Protein AF-A0A6D2JUE0-F1 (afdb_monomer_lite)

Radius of gyration: 44.59 Å; chains: 1; bounding box: 59×32×141 Å

Sequence (135 aa):
MDTETFDQESEGICTSIPKYGNGVEPGNEAGYIVGMTSCYPEKPVKVSYGETLTLEFNFSNAVGHTGVMGLFHFFVTQQLPQPEISLPALFQAQAKSVSFLTFLAVMVVVSVVVLTAAVVYRRQNREDGYQSLSG

InterPro domains:
  IPR011692 Stress up-regulated Nod 19 [PF07712] (5-78)
  IPR011692 Stress up-regulated Nod 19 [PTHR33390] (3-79)

Organism: NCBI:txid1685480

Foldseek 3Di:
DDDDDPPPPDPAQWDKAFDAADDVDVLRRHLAGSDIDDIDGPDDDDDDVPGDDDDDDDDDPVGDYPDHDDDDDDDDDDDDPDPPPPVVVVVVVPPPPPDPVVVVVVVVVVVVVVVVVVVVVVVVVVVVPDDDDDD

Structure (mmCIF, N/CA/C/O backbone):
data_AF-A0A6D2JUE0-F1
#
_entry.id   AF-A0A6D2JUE0-F1
#
loop_
_atom_site.group_PDB
_atom_site.id
_atom_site.type_symbol
_atom_site.label_atom_id
_atom_site.label_alt_id
_atom_site.label_comp_id
_atom_site.label_asym_id
_atom_site.label_entity_id
_atom_site.label_seq_id
_atom_site.pdbx_PDB_ins_code
_atom_site.Cartn_x
_atom_site.Cartn_y
_atom_site.Cartn_z
_atom_site.occupancy
_atom_site.B_iso_or_equiv
_atom_site.auth_seq_id
_atom_site.auth_comp_id
_atom_site.auth_asym_id
_atom_site.auth_atom_id
_atom_site.pdbx_PDB_model_num
ATOM 1 N N . MET A 1 1 ? 12.407 17.953 -17.083 1.00 40.31 1 MET A N 1
ATOM 2 C CA . MET A 1 1 ? 11.148 18.627 -16.703 1.00 40.31 1 MET A CA 1
ATOM 3 C C . MET A 1 1 ? 10.157 18.064 -17.684 1.00 40.31 1 MET A C 1
ATOM 5 O O . MET A 1 1 ? 9.986 18.624 -18.755 1.00 40.31 1 MET A O 1
ATOM 9 N N . ASP A 1 2 ? 9.679 16.860 -17.382 1.00 39.62 2 ASP A N 1
ATOM 10 C CA . ASP A 1 2 ? 9.121 15.968 -18.393 1.00 39.62 2 ASP A CA 1
ATOM 11 C C . ASP A 1 2 ? 7.699 15.666 -17.939 1.00 39.62 2 ASP A C 1
ATOM 13 O O . ASP A 1 2 ? 7.444 14.854 -17.050 1.00 39.62 2 ASP A O 1
ATOM 17 N N . THR A 1 3 ? 6.795 16.491 -18.450 1.00 46.25 3 THR A N 1
ATOM 18 C CA . THR A 1 3 ? 5.356 16.376 -18.278 1.00 46.25 3 THR A CA 1
ATOM 19 C C . THR A 1 3 ? 4.890 15.345 -19.296 1.00 46.25 3 THR A C 1
ATOM 21 O O . THR A 1 3 ? 4.814 15.663 -20.480 1.00 46.25 3 THR A O 1
ATOM 24 N N . GLU A 1 4 ? 4.601 14.120 -18.865 1.00 42.94 4 GLU A N 1
ATOM 25 C CA . GLU A 1 4 ? 3.906 13.148 -19.709 1.00 42.94 4 GLU A CA 1
ATOM 26 C C . GLU A 1 4 ? 2.536 12.845 -19.106 1.00 42.94 4 GLU A C 1
ATOM 28 O O . GLU A 1 4 ? 2.381 12.520 -17.929 1.00 42.94 4 GLU A O 1
ATOM 33 N N . THR A 1 5 ? 1.533 13.103 -19.935 1.00 33.91 5 THR A N 1
ATOM 34 C CA . THR A 1 5 ? 0.102 13.047 -19.675 1.00 33.91 5 THR A CA 1
ATOM 35 C C . THR A 1 5 ? -0.288 11.679 -19.119 1.00 33.91 5 THR A C 1
ATOM 37 O O . THR A 1 5 ? -0.104 10.667 -19.790 1.00 33.91 5 THR A O 1
ATOM 40 N N . PHE A 1 6 ? -0.844 11.650 -17.904 1.00 43.56 6 PHE A N 1
ATOM 41 C CA . PHE A 1 6 ? -1.514 10.464 -17.377 1.00 43.56 6 PHE A CA 1
ATOM 42 C C . PHE A 1 6 ? -2.779 10.239 -18.193 1.00 43.56 6 PHE A C 1
ATOM 44 O O . PHE A 1 6 ? -3.762 10.963 -18.033 1.00 43.56 6 PHE A O 1
ATOM 51 N N . ASP A 1 7 ? -2.727 9.255 -19.081 1.00 41.00 7 ASP A N 1
ATOM 52 C CA . ASP A 1 7 ? -3.927 8.682 -19.665 1.00 41.00 7 ASP A CA 1
ATOM 53 C C . ASP A 1 7 ? -4.785 8.152 -18.505 1.00 41.00 7 ASP A C 1
ATOM 55 O O . ASP A 1 7 ? -4.335 7.339 -17.691 1.00 41.00 7 ASP A O 1
ATOM 59 N N . GLN A 1 8 ? -5.983 8.710 -18.346 1.00 46.06 8 GLN A N 1
ATOM 60 C CA . GLN A 1 8 ? -6.937 8.355 -17.294 1.00 46.06 8 GLN A CA 1
ATOM 61 C C . GLN A 1 8 ? -7.623 7.022 -17.626 1.00 46.06 8 GLN A C 1
ATOM 63 O O . GLN A 1 8 ? -8.842 6.958 -17.727 1.00 46.06 8 GLN A O 1
ATOM 68 N N . GLU A 1 9 ? -6.861 5.941 -17.782 1.00 46.88 9 GLU A N 1
ATOM 69 C CA . GLU A 1 9 ? -7.418 4.606 -18.023 1.00 46.88 9 GLU A CA 1
ATOM 70 C C . GLU A 1 9 ? -6.969 3.609 -16.951 1.00 46.88 9 GLU A C 1
ATOM 72 O O . GLU A 1 9 ? -6.237 2.653 -17.179 1.00 46.88 9 GLU A O 1
ATOM 77 N N . SER A 1 10 ? -7.406 3.871 -15.723 1.00 48.56 10 SER A N 1
ATOM 78 C CA . SER A 1 10 ? -7.959 2.859 -14.815 1.00 48.56 10 SER A CA 1
ATOM 79 C C . SER A 1 10 ? -8.380 3.560 -13.528 1.00 48.56 10 SER A C 1
ATOM 81 O O . SER A 1 10 ? -7.585 4.214 -12.855 1.00 48.56 10 SER A O 1
ATOM 83 N N . GLU A 1 11 ? -9.653 3.436 -13.170 1.00 67.00 11 GLU A N 1
ATOM 84 C CA . GLU A 1 11 ? -10.187 3.844 -11.868 1.00 67.00 11 GLU A CA 1
ATOM 85 C C . GLU A 1 11 ? -9.719 2.831 -10.801 1.00 67.00 11 GLU A C 1
ATOM 87 O O . GLU A 1 11 ? -10.495 2.087 -10.210 1.00 67.00 11 GLU A O 1
ATOM 92 N N . GLY A 1 12 ? -8.400 2.706 -10.642 1.00 73.75 12 GLY A N 1
ATOM 93 C CA . GLY A 1 12 ? -7.769 1.882 -9.625 1.00 73.75 12 GLY A CA 1
ATOM 94 C C . GLY A 1 12 ? -7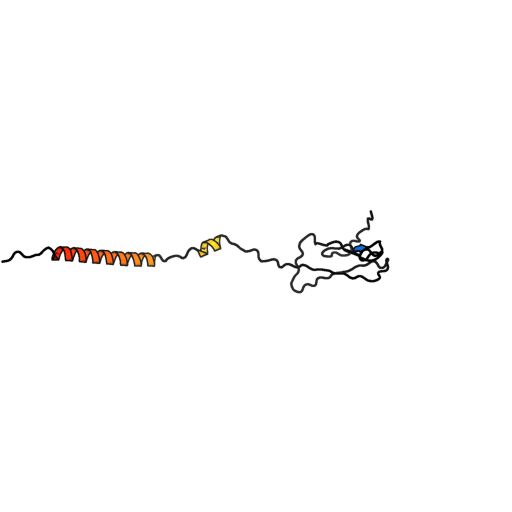.779 2.575 -8.264 1.00 73.75 12 GLY A C 1
ATOM 95 O O . GLY A 1 12 ? -7.976 3.782 -8.146 1.00 73.75 12 GLY A O 1
ATOM 96 N N . ILE A 1 13 ? -7.515 1.805 -7.208 1.00 84.69 13 ILE A N 1
ATOM 97 C CA . ILE A 1 13 ? -7.422 2.315 -5.831 1.00 84.69 13 ILE A CA 1
ATOM 98 C C . ILE A 1 13 ? -6.355 3.420 -5.705 1.00 84.69 13 ILE A C 1
ATOM 100 O O . ILE A 1 13 ? -6.550 4.393 -4.974 1.00 84.69 13 ILE A O 1
ATOM 104 N N . CYS A 1 14 ? -5.222 3.254 -6.388 1.00 83.50 14 CYS A N 1
ATOM 105 C CA . CYS A 1 14 ? -4.186 4.266 -6.559 1.00 83.50 14 CYS A CA 1
ATOM 106 C C . CYS A 1 14 ? -3.223 3.828 -7.692 1.00 83.50 14 CYS A C 1
ATOM 108 O O . CYS A 1 14 ? -3.135 2.633 -7.985 1.00 83.50 14 CYS A O 1
ATOM 110 N N . THR A 1 15 ? -2.456 4.765 -8.271 1.00 84.38 15 THR A N 1
ATOM 111 C CA . THR A 1 15 ? -1.430 4.482 -9.302 1.00 84.38 15 THR A CA 1
ATOM 112 C C . THR A 1 15 ? -0.017 4.852 -8.834 1.00 84.38 15 THR A C 1
ATOM 114 O O . THR A 1 15 ? 0.192 5.906 -8.231 1.00 84.38 15 THR A O 1
ATOM 117 N N . SER A 1 16 ? 0.967 3.993 -9.123 1.00 80.94 16 SER A N 1
ATOM 118 C CA . SER A 1 16 ? 2.397 4.251 -8.880 1.00 80.94 16 SER A CA 1
ATOM 119 C C . SER A 1 16 ? 3.144 4.491 -10.192 1.00 80.94 16 SER A C 1
ATOM 121 O O . SER A 1 16 ? 2.756 3.978 -11.239 1.00 80.94 16 SER A O 1
ATOM 123 N N . ILE A 1 17 ? 4.217 5.279 -10.135 1.00 82.31 17 ILE A N 1
ATOM 124 C CA . ILE A 1 17 ? 5.000 5.697 -11.302 1.00 82.31 17 ILE A CA 1
ATOM 125 C C . ILE A 1 17 ? 6.382 5.045 -11.218 1.00 82.31 17 ILE A C 1
ATOM 127 O O . ILE A 1 17 ? 7.052 5.205 -10.190 1.00 82.31 17 ILE A O 1
ATOM 131 N N . PRO A 1 18 ? 6.842 4.323 -12.254 1.00 80.44 18 PRO A N 1
ATOM 132 C CA . PRO A 1 18 ? 8.181 3.751 -12.260 1.00 80.44 18 PRO A CA 1
ATOM 133 C C . PRO A 1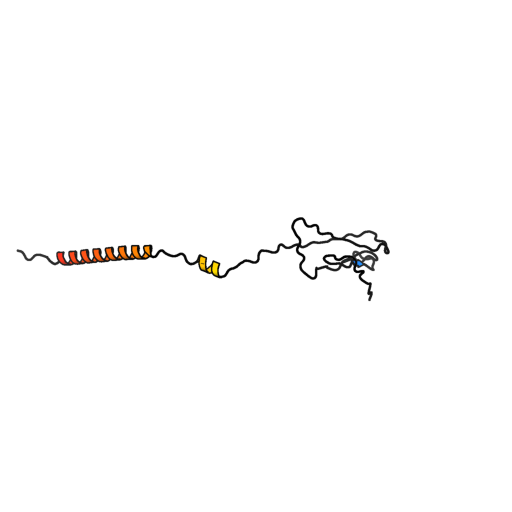 18 ? 9.252 4.836 -12.422 1.00 80.44 18 PRO A C 1
ATOM 135 O O . PRO A 1 18 ? 9.072 5.824 -13.133 1.00 80.44 18 PRO A O 1
ATOM 138 N N . LYS A 1 19 ? 10.406 4.620 -11.791 1.00 83.19 19 LYS A N 1
ATOM 139 C CA . LYS A 1 19 ? 11.627 5.400 -11.986 1.00 83.19 19 LYS A CA 1
ATOM 140 C C . LYS A 1 19 ? 12.635 4.551 -12.749 1.00 83.19 19 LYS A C 1
ATOM 142 O O . LYS A 1 19 ? 12.988 3.464 -12.292 1.00 83.19 19 LYS A O 1
ATOM 147 N N . TYR A 1 20 ? 13.126 5.075 -13.867 1.00 82.19 20 TYR A N 1
ATOM 148 C CA . TYR A 1 20 ? 14.138 4.409 -14.682 1.00 82.19 20 TYR A CA 1
ATOM 149 C C . TYR A 1 20 ? 15.551 4.862 -14.318 1.00 82.19 20 TYR A C 1
ATOM 151 O O . TYR A 1 20 ? 15.774 6.029 -13.982 1.00 82.19 20 TYR A O 1
ATOM 159 N N . GLY A 1 21 ? 16.494 3.925 -14.381 1.00 84.81 21 GLY A N 1
ATOM 160 C CA . GLY A 1 21 ? 17.915 4.211 -14.259 1.00 84.81 21 GLY A CA 1
ATOM 161 C C . GLY A 1 21 ? 18.466 4.879 -15.516 1.00 84.81 21 GLY A C 1
ATOM 162 O O . GLY A 1 21 ? 17.875 4.811 -16.599 1.00 84.81 21 GLY A O 1
ATOM 163 N N . ASN A 1 22 ? 19.610 5.543 -15.371 1.00 90.25 22 ASN A N 1
ATOM 164 C CA . ASN A 1 22 ? 20.285 6.266 -16.456 1.00 90.25 22 ASN A CA 1
ATOM 165 C C . ASN A 1 22 ? 21.808 6.050 -16.503 1.00 90.25 22 ASN A C 1
ATOM 167 O O . ASN A 1 22 ? 22.501 6.717 -17.270 1.00 90.25 22 ASN A O 1
ATOM 171 N N . GLY A 1 23 ? 22.331 5.149 -15.678 1.00 90.56 23 GLY A N 1
ATOM 172 C CA . GLY A 1 23 ? 23.750 4.864 -15.515 1.00 90.56 23 GLY A CA 1
ATOM 173 C C . GLY A 1 23 ? 24.103 3.407 -15.807 1.00 90.56 23 GLY A C 1
ATOM 174 O O . GLY A 1 23 ? 23.400 2.690 -16.515 1.00 90.56 23 GLY A O 1
ATOM 175 N N . VAL A 1 24 ? 25.245 2.979 -15.275 1.00 92.81 24 VAL A N 1
ATOM 176 C CA . VAL A 1 24 ? 25.790 1.619 -15.448 1.00 92.81 24 VAL A CA 1
ATOM 177 C C . VAL A 1 24 ? 26.073 0.928 -14.112 1.00 92.81 24 VAL A C 1
ATOM 179 O O . VAL A 1 24 ? 26.607 -0.176 -14.081 1.00 92.81 24 VAL A O 1
ATOM 182 N N . GLU A 1 25 ? 25.764 1.602 -13.005 1.00 92.94 25 GLU A N 1
ATOM 183 C CA . GLU A 1 25 ? 25.995 1.101 -11.654 1.00 92.94 25 GLU A CA 1
ATOM 184 C C . GLU A 1 25 ? 24.839 0.199 -11.200 1.00 92.94 25 GLU A C 1
ATOM 186 O O . GLU A 1 25 ? 23.698 0.446 -11.604 1.00 92.94 25 GLU A O 1
ATOM 191 N N . PRO A 1 26 ? 25.107 -0.790 -10.325 1.00 88.56 26 PRO A N 1
ATOM 192 C CA . PRO A 1 26 ? 24.068 -1.613 -9.720 1.00 88.56 26 PRO A CA 1
ATOM 193 C C . PRO A 1 26 ? 22.959 -0.773 -9.073 1.00 88.56 26 PRO A C 1
ATOM 195 O O . PRO A 1 26 ? 23.221 -0.016 -8.137 1.00 88.56 26 PRO A O 1
ATOM 198 N N . GLY A 1 27 ? 21.722 -0.914 -9.551 1.00 84.00 27 GLY A N 1
ATOM 199 C CA . GLY A 1 27 ? 20.565 -0.151 -9.070 1.00 84.00 27 GLY A CA 1
ATOM 200 C C . GLY A 1 27 ? 20.379 1.232 -9.711 1.00 84.00 27 GLY A C 1
ATOM 201 O O . GLY A 1 27 ? 19.549 2.011 -9.243 1.00 84.00 27 GLY A O 1
ATOM 202 N N . ASN A 1 28 ? 21.130 1.559 -10.765 1.00 87.50 28 ASN A N 1
ATOM 203 C CA . ASN A 1 28 ? 20.905 2.729 -11.617 1.00 87.50 28 ASN A CA 1
ATOM 204 C C . ASN A 1 28 ? 21.130 2.402 -13.106 1.00 87.50 28 ASN A C 1
ATOM 206 O O . ASN A 1 28 ? 21.627 3.232 -13.861 1.00 87.50 28 ASN A O 1
ATOM 210 N N . GLU A 1 29 ? 20.820 1.193 -13.554 1.00 87.44 29 GLU A N 1
ATOM 211 C CA . GLU A 1 29 ? 21.086 0.747 -14.919 1.00 87.44 29 GLU A CA 1
ATOM 212 C C . GLU A 1 29 ? 20.160 1.434 -15.935 1.00 87.44 29 GLU A C 1
ATOM 214 O O . GLU A 1 29 ? 18.937 1.474 -15.778 1.00 87.44 29 GLU A O 1
ATOM 219 N N . ALA A 1 30 ? 20.743 1.970 -17.009 1.00 85.44 30 ALA A N 1
ATOM 220 C CA . ALA A 1 30 ? 20.017 2.656 -18.068 1.00 85.44 30 ALA A CA 1
ATOM 221 C C . ALA A 1 30 ? 18.945 1.752 -18.697 1.00 85.44 30 ALA A C 1
ATOM 223 O O . ALA A 1 30 ? 19.245 0.663 -19.186 1.00 85.44 30 ALA A O 1
ATOM 224 N N . GLY A 1 31 ? 17.695 2.220 -18.692 1.00 77.06 31 GLY A N 1
ATOM 225 C CA . GLY A 1 31 ? 16.553 1.493 -19.260 1.00 77.06 31 GLY A CA 1
ATOM 226 C C . GLY A 1 31 ? 15.899 0.468 -18.326 1.00 77.06 31 GLY A C 1
ATOM 227 O O . GLY A 1 31 ? 14.871 -0.092 -18.692 1.00 77.06 31 GLY A O 1
ATOM 228 N N . TYR A 1 32 ? 16.423 0.258 -17.114 1.00 76.88 32 TYR A N 1
ATOM 229 C CA . TYR A 1 32 ? 15.791 -0.594 -16.102 1.00 76.88 32 TYR A CA 1
ATOM 230 C C . TYR A 1 32 ? 14.948 0.226 -15.129 1.00 76.88 32 TYR A C 1
ATOM 232 O O . TYR A 1 32 ? 15.272 1.374 -14.825 1.00 76.88 32 TYR A O 1
ATOM 240 N N . ILE A 1 33 ? 13.883 -0.377 -14.597 1.00 79.06 33 ILE A N 1
ATOM 241 C CA . ILE A 1 33 ? 13.138 0.189 -13.468 1.00 79.06 33 ILE A CA 1
ATOM 242 C C . ILE A 1 33 ? 13.965 -0.025 -12.203 1.00 79.06 33 ILE A C 1
ATOM 244 O O . ILE A 1 33 ? 14.200 -1.157 -11.790 1.00 79.06 33 ILE A O 1
ATOM 248 N N . VAL A 1 34 ? 14.373 1.074 -11.575 1.00 82.25 34 VAL A N 1
ATOM 249 C CA . VAL A 1 34 ? 15.217 1.084 -10.367 1.00 82.25 34 VAL A CA 1
ATOM 250 C C . VAL A 1 34 ? 14.444 1.501 -9.115 1.00 82.25 34 VAL A C 1
ATOM 252 O O . VAL A 1 34 ? 14.987 1.562 -8.015 1.00 82.25 34 VAL A O 1
ATOM 255 N N . GLY A 1 35 ? 13.155 1.802 -9.271 1.00 82.12 35 GLY A N 1
ATOM 256 C CA . GLY A 1 35 ? 12.240 2.099 -8.177 1.00 82.12 35 GLY A CA 1
ATOM 257 C C . GLY A 1 35 ? 10.852 2.482 -8.677 1.00 82.12 35 GLY A C 1
ATOM 258 O O . GLY A 1 35 ? 10.622 2.603 -9.879 1.00 82.12 35 GLY A O 1
ATOM 259 N N . MET A 1 36 ? 9.925 2.695 -7.748 1.00 81.75 36 MET A N 1
ATOM 260 C CA . MET A 1 36 ? 8.572 3.183 -8.027 1.00 81.75 36 MET A CA 1
ATOM 261 C C . MET A 1 36 ? 8.160 4.193 -6.956 1.00 81.75 36 MET A C 1
ATOM 263 O O . MET A 1 36 ? 8.662 4.148 -5.830 1.00 81.75 36 MET A O 1
ATOM 267 N N . THR A 1 37 ? 7.258 5.114 -7.290 1.00 83.38 37 THR A N 1
ATOM 268 C CA . THR A 1 37 ? 6.666 6.005 -6.287 1.00 83.38 37 THR A CA 1
ATOM 269 C C . THR A 1 37 ? 5.753 5.230 -5.341 1.00 83.38 37 THR A C 1
ATOM 271 O O . THR A 1 37 ? 5.055 4.298 -5.742 1.00 83.38 37 THR A O 1
ATOM 274 N N . SER A 1 38 ? 5.722 5.640 -4.072 1.00 83.00 38 SER A N 1
ATOM 275 C CA . SER A 1 38 ? 4.709 5.147 -3.140 1.00 83.00 38 SER A CA 1
ATOM 276 C C . SER A 1 38 ? 3.321 5.617 -3.569 1.00 83.00 38 SER A C 1
ATOM 278 O O . SER A 1 38 ? 3.148 6.739 -4.046 1.00 83.00 38 SER A O 1
ATOM 280 N N . CYS A 1 39 ? 2.337 4.753 -3.356 1.00 80.81 39 CYS A N 1
ATOM 281 C CA . CYS A 1 39 ? 0.969 4.923 -3.805 1.00 80.81 39 CYS A CA 1
ATOM 282 C C . CYS A 1 39 ? 0.043 4.683 -2.622 1.00 80.81 39 CYS A C 1
ATOM 284 O O . CYS A 1 39 ? -0.026 3.569 -2.102 1.00 80.81 39 CYS A O 1
ATOM 286 N N . TYR A 1 40 ? -0.627 5.739 -2.172 1.00 82.88 40 TYR A N 1
ATOM 287 C CA . TYR A 1 40 ? -1.626 5.654 -1.117 1.00 82.88 40 TYR A CA 1
ATOM 288 C C . TYR A 1 40 ? -2.959 6.160 -1.658 1.00 82.88 40 TYR A C 1
ATOM 290 O O . TYR A 1 40 ? -2.974 7.184 -2.346 1.00 82.88 40 TYR A O 1
ATOM 298 N N . PRO A 1 41 ? -4.073 5.480 -1.355 1.00 83.75 41 PRO A N 1
ATOM 299 C CA . PRO A 1 41 ? -5.391 5.969 -1.731 1.00 83.75 41 PRO A CA 1
ATOM 300 C C . PRO A 1 41 ? -5.673 7.296 -1.020 1.00 83.75 41 PRO A C 1
ATOM 302 O O . PRO A 1 41 ? -5.337 7.451 0.155 1.00 83.75 41 PRO A O 1
ATOM 305 N N . GLU A 1 42 ? -6.344 8.232 -1.691 1.00 83.31 42 GLU A N 1
ATOM 306 C CA . GLU A 1 42 ? -6.716 9.521 -1.084 1.00 83.31 42 GLU A CA 1
ATOM 307 C C . GLU A 1 42 ? -7.662 9.343 0.117 1.00 83.31 42 GLU A C 1
ATOM 309 O O . GLU A 1 42 ? -7.631 10.108 1.082 1.00 83.31 42 GLU A O 1
ATOM 314 N N . LYS A 1 43 ? -8.493 8.296 0.083 1.00 83.50 43 LYS A N 1
ATOM 315 C CA . LYS A 1 43 ? -9.406 7.921 1.166 1.00 83.50 43 LYS A CA 1
ATOM 316 C C . LYS A 1 43 ? -9.203 6.455 1.542 1.00 83.50 43 LYS A C 1
ATOM 318 O O . LYS A 1 43 ? -8.973 5.645 0.648 1.00 83.50 43 LYS A O 1
ATOM 323 N N . PRO A 1 44 ? -9.342 6.084 2.830 1.00 82.94 44 PRO A N 1
ATOM 324 C CA . PRO A 1 44 ? -9.224 4.693 3.251 1.00 82.94 44 PRO A CA 1
ATOM 325 C C . PRO A 1 44 ? -10.163 3.786 2.455 1.00 82.94 44 PRO A C 1
ATOM 327 O O . PRO A 1 44 ? -11.374 4.017 2.417 1.00 82.94 44 PRO A O 1
ATOM 330 N N . VAL A 1 45 ? -9.604 2.742 1.849 1.00 86.56 45 VAL A N 1
ATOM 331 C CA . VAL A 1 45 ? -10.374 1.736 1.117 1.00 86.56 45 VAL A CA 1
ATOM 332 C C . VAL A 1 45 ? -10.754 0.616 2.074 1.00 86.56 45 VAL A C 1
ATOM 334 O O . VAL A 1 45 ? -9.905 0.062 2.772 1.00 86.56 45 VAL A O 1
ATOM 337 N N . LYS A 1 46 ? -12.049 0.299 2.129 1.00 87.88 46 LYS A N 1
ATOM 338 C CA . LYS A 1 46 ? -12.554 -0.853 2.876 1.00 87.88 46 LYS A CA 1
ATOM 339 C C . LYS A 1 46 ? -12.515 -2.065 1.962 1.00 87.88 46 LYS A C 1
ATOM 341 O O . LYS A 1 46 ? -13.094 -2.016 0.886 1.00 87.88 46 LYS A O 1
ATOM 346 N N . VAL A 1 47 ? -11.869 -3.127 2.424 1.00 85.94 47 VAL A N 1
ATOM 347 C CA . VAL A 1 47 ? -11.781 -4.403 1.712 1.00 85.94 47 VAL A CA 1
ATOM 348 C C . VAL A 1 47 ? -12.556 -5.441 2.514 1.00 85.94 47 VAL A C 1
ATOM 350 O O . VAL A 1 47 ? -12.390 -5.543 3.733 1.00 85.94 47 VAL A O 1
ATOM 353 N N . SER A 1 48 ? -13.436 -6.177 1.846 1.00 88.69 48 SER A N 1
ATOM 354 C CA . SER A 1 48 ? -14.275 -7.205 2.459 1.00 88.69 48 SER A CA 1
ATOM 355 C C . SER A 1 48 ? -13.568 -8.558 2.495 1.00 88.69 48 SER A C 1
ATOM 357 O O . SER A 1 48 ? -12.658 -8.841 1.716 1.00 88.69 48 SER A O 1
ATOM 359 N N . TYR A 1 49 ? -13.996 -9.438 3.402 1.00 86.38 49 TYR A N 1
ATOM 360 C CA . TYR A 1 49 ? -13.469 -10.801 3.435 1.00 86.38 49 TYR A CA 1
ATOM 361 C C . TYR A 1 49 ? -13.789 -11.534 2.124 1.00 86.38 49 TYR A C 1
ATOM 363 O O . TYR A 1 49 ? -14.943 -11.573 1.701 1.00 86.38 49 TYR A O 1
ATOM 371 N N . GLY A 1 50 ? -12.766 -12.125 1.503 1.00 88.00 50 GLY A N 1
ATOM 372 C CA . GLY A 1 50 ? -12.888 -12.826 0.221 1.0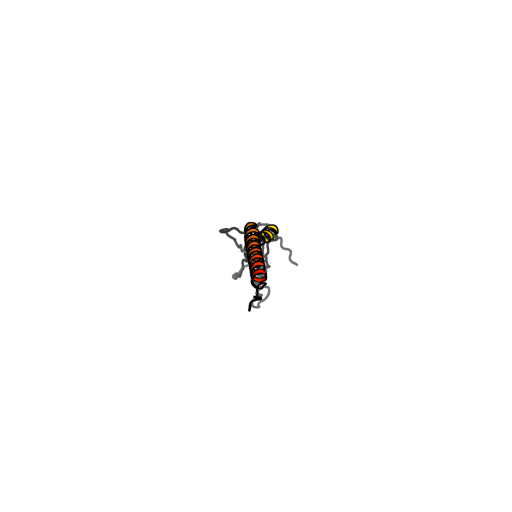0 88.00 50 GLY A CA 1
ATOM 373 C C . GLY A 1 50 ? -12.839 -11.920 -1.014 1.00 88.00 50 GLY A C 1
ATOM 374 O O . GLY A 1 50 ? -12.902 -12.426 -2.131 1.00 88.00 50 GLY A O 1
ATOM 375 N N . GLU A 1 51 ? -12.701 -10.605 -0.840 1.00 89.25 51 GLU A N 1
ATOM 376 C CA . GLU A 1 51 ? -12.476 -9.677 -1.947 1.00 89.25 51 GLU A CA 1
ATOM 377 C C . GLU A 1 51 ? -11.064 -9.858 -2.530 1.00 89.25 51 GLU A C 1
ATOM 379 O O . GLU A 1 51 ? -10.098 -10.090 -1.800 1.00 89.25 51 GLU A O 1
ATOM 384 N N . THR A 1 52 ? -10.942 -9.782 -3.857 1.00 87.56 52 THR A N 1
ATOM 385 C CA . THR A 1 52 ? -9.659 -9.928 -4.559 1.00 87.56 52 THR A CA 1
ATOM 386 C C . THR A 1 52 ? -9.070 -8.556 -4.854 1.00 87.56 52 THR A C 1
ATOM 388 O O . THR A 1 52 ? -9.701 -7.747 -5.527 1.00 87.56 52 THR A O 1
ATOM 391 N N . LEU A 1 53 ? -7.846 -8.314 -4.381 1.00 86.50 53 LEU A N 1
ATOM 392 C CA . LEU A 1 53 ? -7.069 -7.130 -4.738 1.00 86.50 53 LEU A CA 1
ATOM 393 C C . LEU A 1 53 ? -6.150 -7.454 -5.913 1.00 86.50 53 LEU A C 1
ATOM 395 O O . LEU A 1 53 ? -5.338 -8.377 -5.835 1.00 86.50 53 LEU A O 1
ATOM 399 N N . THR A 1 54 ? -6.261 -6.670 -6.980 1.00 86.44 54 THR A N 1
ATOM 400 C CA . THR A 1 54 ? -5.452 -6.835 -8.191 1.00 86.44 54 THR A CA 1
ATOM 401 C C . THR A 1 54 ? -4.352 -5.785 -8.228 1.00 86.44 54 THR A C 1
ATOM 403 O O . THR A 1 54 ? -4.621 -4.596 -8.076 1.00 86.44 54 THR A O 1
ATOM 406 N N . LEU A 1 55 ? -3.114 -6.230 -8.449 1.00 84.69 55 LEU A N 1
ATOM 407 C CA 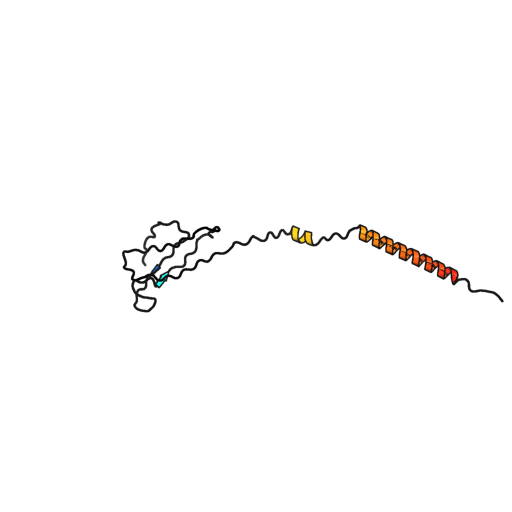. LEU A 1 55 ? -2.000 -5.359 -8.802 1.00 84.69 55 LEU A CA 1
ATOM 408 C C . LEU A 1 55 ? -1.716 -5.513 -10.285 1.00 84.69 55 LEU A C 1
ATOM 410 O O . LEU A 1 55 ? -1.369 -6.604 -10.737 1.00 84.69 55 LEU A O 1
ATOM 414 N N . GLU A 1 56 ? -1.851 -4.420 -11.017 1.00 83.62 56 GLU A N 1
ATOM 415 C CA . GLU A 1 56 ? -1.552 -4.383 -12.437 1.00 83.62 56 GLU A CA 1
ATOM 416 C C . GLU A 1 56 ? -0.240 -3.644 -12.682 1.00 83.62 56 GLU A C 1
ATOM 418 O O . GLU A 1 56 ? -0.005 -2.557 -12.152 1.00 83.62 56 GLU A O 1
ATOM 423 N N . PHE A 1 57 ? 0.614 -4.247 -13.506 1.00 79.00 57 PHE A N 1
ATOM 424 C CA . PHE A 1 57 ? 1.830 -3.620 -13.995 1.00 79.00 57 PHE A CA 1
ATOM 425 C C . PHE A 1 57 ? 1.677 -3.354 -15.490 1.00 79.00 57 PHE A C 1
ATOM 427 O O . PHE A 1 57 ? 1.868 -4.251 -16.312 1.00 79.00 57 PHE A O 1
ATOM 434 N N . ASN A 1 58 ? 1.317 -2.120 -15.830 1.00 76.56 58 ASN A N 1
ATOM 435 C CA . ASN A 1 58 ? 1.192 -1.686 -17.213 1.00 76.56 58 ASN A CA 1
ATOM 436 C C . ASN A 1 58 ? 2.521 -1.066 -17.674 1.00 76.56 58 ASN A C 1
ATOM 438 O O . ASN A 1 58 ? 2.892 0.030 -17.249 1.00 76.56 58 ASN A O 1
ATOM 442 N N . PHE A 1 59 ? 3.263 -1.795 -18.510 1.00 72.62 59 PHE A N 1
ATOM 443 C CA . PHE A 1 59 ? 4.521 -1.328 -19.086 1.00 72.62 59 PHE A CA 1
ATOM 444 C C . PHE A 1 59 ? 4.339 -1.008 -20.565 1.00 72.62 59 PHE A C 1
ATOM 446 O O . PHE A 1 59 ? 3.841 -1.829 -21.335 1.00 72.62 59 PHE A O 1
ATOM 453 N N . SER A 1 60 ? 4.835 0.157 -20.982 1.00 68.56 60 SER A N 1
ATOM 454 C CA . SER A 1 60 ? 4.941 0.477 -22.402 1.00 68.56 60 SER A CA 1
ATOM 455 C C . SER A 1 60 ? 5.911 -0.488 -23.083 1.00 68.56 60 SER A C 1
ATOM 457 O O . SER A 1 60 ? 7.041 -0.677 -22.629 1.00 68.56 60 SER A O 1
ATOM 459 N N . ASN A 1 61 ? 5.483 -1.063 -24.203 1.00 67.69 61 ASN A N 1
ATOM 460 C CA . ASN A 1 61 ? 6.314 -1.887 -25.079 1.00 67.69 61 ASN A CA 1
ATOM 461 C C . ASN A 1 61 ? 7.207 -1.054 -26.019 1.00 67.69 61 ASN A C 1
ATOM 463 O O . ASN A 1 61 ? 7.972 -1.629 -26.792 1.00 67.69 61 ASN A O 1
ATOM 467 N N . ALA A 1 62 ? 7.124 0.283 -25.963 1.00 66.88 62 ALA A N 1
ATOM 468 C CA . ALA A 1 62 ? 7.956 1.182 -26.764 1.00 66.88 62 ALA A CA 1
ATOM 469 C C . ALA A 1 62 ? 9.439 1.153 -26.348 1.00 66.88 62 ALA A C 1
ATOM 471 O O . ALA A 1 62 ? 10.311 1.488 -27.147 1.00 66.88 62 ALA A O 1
ATOM 472 N N . VAL A 1 63 ? 9.728 0.734 -25.112 1.00 66.81 63 VAL A N 1
ATOM 473 C CA . VAL A 1 63 ? 11.081 0.552 -24.576 1.00 66.81 63 VAL A CA 1
ATOM 474 C C . VAL A 1 63 ? 11.273 -0.930 -24.269 1.00 66.81 63 VAL A C 1
ATOM 476 O O . VAL A 1 63 ? 10.428 -1.551 -23.630 1.00 66.81 63 VAL A O 1
ATOM 479 N N . GLY A 1 64 ? 12.366 -1.519 -24.759 1.00 62.97 64 GLY A N 1
ATOM 480 C CA . GLY A 1 64 ? 12.680 -2.920 -24.489 1.00 62.97 64 GLY A CA 1
ATOM 481 C C . GLY A 1 64 ? 13.040 -3.125 -23.018 1.00 62.97 64 GLY A C 1
ATOM 482 O O . GLY A 1 64 ? 14.009 -2.541 -22.542 1.00 62.97 64 GLY A O 1
ATOM 483 N N . HIS A 1 65 ? 12.289 -3.977 -22.319 1.00 66.06 65 HIS A N 1
ATOM 484 C CA . HIS A 1 65 ? 12.563 -4.356 -20.931 1.00 66.06 65 HIS A CA 1
ATOM 485 C C . HIS A 1 65 ? 13.278 -5.706 -20.902 1.00 66.06 65 HIS A C 1
ATOM 487 O O . HIS A 1 65 ? 12.755 -6.699 -21.405 1.00 66.06 65 HIS A O 1
ATOM 493 N N . THR A 1 66 ? 14.460 -5.776 -20.297 1.00 63.84 66 THR A N 1
ATOM 494 C CA . THR A 1 66 ? 15.220 -7.034 -20.147 1.00 63.84 66 THR A CA 1
ATOM 495 C C . THR A 1 66 ? 14.700 -7.909 -18.999 1.00 63.84 66 THR A C 1
ATOM 497 O O . THR A 1 66 ? 15.058 -9.080 -18.900 1.00 63.84 66 THR A O 1
ATOM 500 N N . GLY A 1 67 ? 13.832 -7.353 -18.149 1.00 60.62 67 GLY A N 1
ATOM 501 C CA . GLY A 1 67 ? 13.161 -8.018 -17.034 1.00 60.62 67 GLY A CA 1
ATOM 502 C C . GLY A 1 67 ? 12.808 -7.018 -15.933 1.00 60.62 67 GLY A C 1
ATOM 503 O O . GLY A 1 67 ? 13.552 -6.069 -15.695 1.00 60.62 67 GLY A O 1
ATOM 504 N N . VAL A 1 68 ? 11.674 -7.222 -15.259 1.00 63.16 68 VAL A N 1
ATOM 505 C CA . VAL A 1 68 ? 11.264 -6.425 -14.094 1.00 63.16 68 VAL A CA 1
ATOM 506 C C . VAL A 1 68 ? 11.272 -7.338 -12.874 1.00 63.16 68 VAL A C 1
ATOM 508 O O . VAL A 1 68 ? 10.545 -8.329 -12.836 1.00 63.16 68 VAL A O 1
ATOM 511 N N . MET A 1 69 ? 12.093 -7.015 -11.876 1.00 62.75 69 MET A N 1
ATOM 512 C CA . MET A 1 69 ? 12.059 -7.661 -10.565 1.00 62.75 69 MET A CA 1
ATOM 513 C C . MET A 1 69 ? 11.478 -6.661 -9.567 1.00 62.75 69 MET A C 1
ATOM 515 O O . MET A 1 69 ? 12.133 -5.693 -9.194 1.00 62.75 69 MET A O 1
ATOM 519 N N . GLY A 1 70 ? 10.221 -6.869 -9.177 1.00 68.25 70 GLY A N 1
ATOM 520 C CA . GLY A 1 70 ? 9.502 -5.988 -8.258 1.00 68.25 70 GLY A CA 1
ATOM 521 C C . GLY A 1 70 ? 9.266 -6.645 -6.903 1.00 68.25 70 GLY A C 1
ATOM 522 O O . GLY A 1 70 ? 8.914 -7.821 -6.832 1.00 68.25 70 GLY A O 1
ATOM 523 N N . LEU A 1 71 ? 9.413 -5.866 -5.831 1.00 67.44 71 LEU A N 1
ATOM 524 C CA . LEU A 1 71 ? 8.923 -6.208 -4.498 1.00 67.44 71 LEU A CA 1
ATOM 525 C C . LEU A 1 71 ? 7.784 -5.250 -4.154 1.00 67.44 71 LEU A C 1
ATOM 527 O O . LEU A 1 71 ? 7.979 -4.037 -4.149 1.00 67.44 71 LEU A O 1
ATOM 531 N N . PHE A 1 72 ? 6.607 -5.792 -3.859 1.00 72.56 72 PHE A N 1
ATOM 532 C CA . PHE A 1 72 ? 5.454 -5.013 -3.419 1.00 72.56 72 PHE A CA 1
ATOM 533 C C . PHE A 1 72 ? 4.925 -5.541 -2.087 1.00 72.56 72 PHE A C 1
ATOM 535 O O . PHE A 1 72 ? 5.028 -6.729 -1.770 1.00 72.56 72 PHE A O 1
ATOM 542 N N . HIS A 1 73 ? 4.357 -4.635 -1.295 1.00 75.56 73 HIS A N 1
ATOM 543 C CA . HIS A 1 73 ? 3.792 -4.939 0.012 1.00 75.56 73 HIS A CA 1
ATOM 544 C C . HIS A 1 73 ? 2.389 -4.355 0.121 1.00 75.56 73 HIS A C 1
ATOM 546 O O . HIS A 1 73 ? 2.185 -3.164 -0.108 1.00 75.56 73 HIS A O 1
ATOM 552 N N . PHE A 1 74 ? 1.436 -5.198 0.514 1.00 79.56 74 PHE A N 1
ATOM 553 C CA . PHE A 1 74 ? 0.093 -4.775 0.886 1.00 79.56 74 PHE A CA 1
ATOM 554 C C . PHE A 1 74 ? -0.012 -4.702 2.402 1.00 79.56 74 PHE A C 1
ATOM 556 O O . PHE A 1 74 ? 0.250 -5.682 3.098 1.00 79.56 74 PHE A O 1
ATOM 563 N N . PHE A 1 75 ? -0.435 -3.549 2.907 1.00 82.25 75 PHE A N 1
ATOM 564 C CA . PHE A 1 75 ? -0.730 -3.362 4.321 1.00 82.25 75 PHE A CA 1
ATOM 565 C C . PHE A 1 75 ? -2.238 -3.214 4.486 1.00 82.25 75 PHE A C 1
ATOM 567 O O . PHE A 1 75 ? -2.827 -2.252 4.000 1.00 82.25 75 PHE A O 1
ATOM 574 N N . VAL A 1 76 ? -2.860 -4.173 5.170 1.00 83.19 76 VAL A N 1
ATOM 575 C CA . VAL A 1 76 ? -4.296 -4.168 5.471 1.00 83.19 76 VAL A CA 1
ATOM 576 C C . VAL A 1 76 ? -4.465 -4.140 6.982 1.00 83.19 76 VAL A C 1
ATOM 578 O O . VAL A 1 76 ? -3.809 -4.897 7.698 1.00 83.19 76 VAL A O 1
ATOM 581 N N . THR A 1 77 ? -5.338 -3.266 7.476 1.00 83.44 77 THR A N 1
ATOM 582 C CA . THR A 1 77 ? -5.643 -3.156 8.904 1.00 83.44 77 THR A CA 1
ATOM 583 C C . THR A 1 77 ? -7.112 -3.472 9.151 1.00 83.44 77 THR A C 1
ATOM 585 O O . THR A 1 77 ? -7.989 -3.129 8.358 1.00 83.44 77 THR A O 1
ATOM 588 N N . GLN A 1 78 ? -7.392 -4.158 10.258 1.00 82.81 78 GLN A N 1
ATOM 589 C CA . GLN A 1 78 ? -8.763 -4.349 10.711 1.00 82.81 78 GLN A CA 1
ATOM 590 C C . GLN A 1 78 ? -9.218 -3.093 11.446 1.00 82.81 78 GLN A C 1
ATOM 592 O O . GLN A 1 78 ? -8.553 -2.630 12.375 1.00 82.81 78 GLN A O 1
ATOM 597 N N . GLN A 1 79 ? -10.371 -2.556 11.055 1.00 77.19 79 GLN A N 1
ATOM 598 C CA . GLN A 1 79 ? -11.007 -1.496 11.820 1.00 77.19 79 GLN A CA 1
ATOM 599 C C . GLN A 1 79 ? -11.614 -2.118 13.083 1.00 77.19 79 GLN A C 1
ATOM 601 O O . GLN A 1 79 ? -12.586 -2.869 13.008 1.00 77.19 79 GLN A O 1
ATOM 606 N N . LEU A 1 80 ? -11.007 -1.845 14.239 1.00 73.75 80 LEU A N 1
ATOM 607 C CA . LEU A 1 80 ? -11.538 -2.284 15.528 1.00 73.75 80 LEU A CA 1
ATOM 608 C C . LEU A 1 80 ? -12.914 -1.640 15.766 1.00 73.75 80 LEU A C 1
ATOM 610 O O . LEU A 1 80 ? -13.105 -0.476 15.386 1.00 73.75 80 LEU A O 1
ATOM 614 N N . PRO A 1 81 ? -13.860 -2.351 16.412 1.00 74.31 81 PRO A N 1
ATOM 615 C CA . PRO A 1 81 ? -15.074 -1.724 16.910 1.00 74.31 81 PRO A CA 1
ATOM 616 C C . PRO A 1 81 ? -14.672 -0.506 17.736 1.00 74.31 81 PRO A C 1
ATOM 618 O O . PRO A 1 81 ? -13.795 -0.613 18.600 1.00 74.31 81 PRO A O 1
ATOM 621 N N . GLN A 1 82 ? -15.275 0.654 17.468 1.00 69.44 82 GLN A N 1
ATOM 622 C CA . GLN A 1 82 ? -15.118 1.769 18.393 1.00 69.44 82 GLN A CA 1
ATOM 623 C C . GLN A 1 82 ? -15.597 1.273 19.761 1.00 69.44 82 GLN A C 1
ATOM 625 O O . GLN A 1 82 ? -16.680 0.687 19.834 1.00 69.44 82 GLN A O 1
ATOM 630 N N . PRO A 1 83 ? -14.793 1.418 20.828 1.00 63.72 83 PRO A N 1
ATOM 631 C CA . PRO A 1 83 ? -15.241 1.014 22.141 1.00 63.72 83 PRO A CA 1
ATOM 632 C C . PRO A 1 83 ? -16.436 1.900 22.486 1.00 63.72 83 PRO A C 1
ATOM 634 O O . PRO A 1 83 ? -16.295 3.104 22.698 1.00 63.72 83 PRO A O 1
ATOM 637 N N . GLU A 1 84 ? -17.620 1.293 22.500 1.00 60.91 84 GLU A N 1
ATOM 638 C CA . GLU A 1 84 ? -18.861 1.863 23.016 1.00 60.91 84 GLU A CA 1
ATOM 639 C C . GLU A 1 84 ? -18.702 2.023 24.536 1.00 60.91 84 GLU A C 1
ATOM 641 O O . GLU A 1 84 ? -19.296 1.303 25.339 1.00 60.91 84 GLU A O 1
ATOM 646 N N . ILE A 1 85 ? -17.829 2.940 24.964 1.00 61.97 85 ILE A N 1
ATOM 647 C CA . ILE A 1 85 ? -17.734 3.348 26.361 1.00 61.97 85 ILE A CA 1
ATOM 648 C C . ILE A 1 85 ? -18.938 4.246 26.608 1.00 61.97 85 ILE A C 1
ATOM 650 O O . ILE A 1 85 ? -18.858 5.474 26.599 1.00 61.97 85 ILE A O 1
ATOM 654 N N . SER A 1 86 ? -20.092 3.619 26.811 1.00 63.88 86 SER A N 1
ATOM 655 C CA . SER A 1 86 ? -21.231 4.309 27.381 1.00 63.88 86 SER A CA 1
ATOM 656 C C . SER A 1 86 ? -20.883 4.608 28.840 1.00 63.88 86 SER A C 1
ATOM 658 O O . SER A 1 86 ? -20.907 3.740 29.710 1.00 63.88 86 SER A O 1
ATOM 660 N N . LEU A 1 87 ? -20.532 5.870 29.108 1.00 60.50 87 LEU A N 1
ATOM 661 C CA . LEU A 1 87 ? -20.359 6.431 30.451 1.00 60.50 87 LEU A CA 1
ATOM 662 C C . LEU A 1 87 ? -21.379 5.876 31.481 1.00 60.50 87 LEU A C 1
ATOM 664 O O . LEU A 1 87 ? -20.953 5.507 32.575 1.00 60.50 87 LEU A O 1
ATOM 668 N N . PRO A 1 88 ? -22.689 5.722 31.166 1.00 61.66 88 PRO A N 1
ATOM 669 C CA . PRO A 1 88 ? -23.653 5.144 32.109 1.00 61.66 88 PRO A CA 1
ATOM 670 C C . PRO A 1 88 ? -23.408 3.674 32.505 1.00 61.66 88 PRO A C 1
ATOM 672 O O . PRO A 1 88 ? -23.730 3.308 33.637 1.00 61.66 88 PRO A O 1
ATOM 675 N N . ALA A 1 89 ? -22.814 2.833 31.649 1.00 58.97 89 ALA A N 1
ATOM 676 C CA . ALA A 1 89 ? -22.528 1.431 31.981 1.00 58.97 89 ALA A CA 1
ATOM 677 C C . ALA A 1 89 ? -21.425 1.297 33.047 1.00 58.97 89 ALA A C 1
ATOM 679 O O . ALA A 1 89 ? -21.450 0.383 33.873 1.00 58.97 89 ALA A O 1
ATOM 680 N N . LEU A 1 90 ? -20.492 2.255 33.080 1.00 57.38 90 LEU A N 1
ATOM 681 C CA . LEU A 1 90 ? -19.406 2.311 34.062 1.00 57.38 90 LEU A CA 1
ATOM 682 C C . LEU A 1 90 ? -19.942 2.643 35.468 1.00 57.38 90 LEU A C 1
ATOM 684 O O . LEU A 1 90 ? -19.486 2.075 36.459 1.00 57.38 90 LEU A O 1
ATOM 688 N N . PHE A 1 91 ? -20.977 3.486 35.550 1.00 60.25 91 PHE A N 1
ATOM 689 C CA . PHE A 1 91 ? -21.650 3.817 36.811 1.00 60.25 91 PHE A CA 1
ATOM 690 C C . PHE A 1 91 ? -22.567 2.696 37.328 1.00 60.25 91 PHE A C 1
ATOM 692 O O . PHE A 1 91 ? -22.682 2.518 38.541 1.00 60.25 91 PHE A O 1
ATOM 699 N N . GLN A 1 92 ? -23.187 1.901 36.448 1.00 56.91 92 GLN A N 1
ATOM 700 C CA . GLN A 1 92 ? -24.053 0.789 36.870 1.00 56.91 92 GLN A CA 1
ATOM 701 C C . GLN A 1 92 ? -23.289 -0.358 37.545 1.00 56.91 92 GLN A C 1
ATOM 703 O O . GLN A 1 92 ? -23.834 -1.001 38.443 1.00 56.91 92 GLN A O 1
ATOM 708 N N . ALA A 1 93 ? -22.024 -0.589 37.184 1.00 53.84 93 ALA A N 1
ATOM 709 C CA . ALA A 1 93 ? -21.224 -1.668 37.768 1.00 53.84 93 ALA A CA 1
ATOM 710 C C . ALA A 1 93 ? -20.887 -1.458 39.262 1.00 53.84 93 ALA A C 1
ATOM 712 O O . ALA A 1 93 ? -20.550 -2.423 39.950 1.00 53.84 93 ALA A O 1
ATOM 713 N N . GLN A 1 94 ? -20.992 -0.230 39.789 1.00 54.41 94 GLN A N 1
ATOM 714 C CA . GLN A 1 94 ? -20.614 0.079 41.176 1.00 54.41 94 GLN A CA 1
ATOM 715 C C . GLN A 1 94 ? -21.774 0.138 42.180 1.00 54.41 94 GLN A C 1
ATOM 717 O O . GLN A 1 94 ? -21.523 0.147 43.385 1.00 54.41 94 GLN A O 1
ATOM 722 N N . ALA A 1 95 ? -23.035 0.096 41.750 1.00 58.22 95 ALA A N 1
ATOM 723 C CA . ALA A 1 95 ? -24.167 0.098 42.675 1.00 58.22 95 ALA A CA 1
ATOM 724 C C . ALA A 1 95 ? -24.567 -1.334 43.077 1.00 58.22 95 ALA A C 1
ATOM 726 O O . ALA A 1 95 ? -25.662 -1.803 42.766 1.00 58.22 95 ALA A O 1
ATOM 727 N N . LYS A 1 96 ? -23.699 -2.054 43.804 1.00 55.56 96 LYS A N 1
ATOM 728 C CA . LYS A 1 96 ? -24.157 -3.223 44.574 1.00 55.56 96 LYS A CA 1
ATOM 729 C C . LYS A 1 96 ? -25.095 -2.714 45.668 1.00 55.56 96 LYS A C 1
ATOM 731 O O . LYS A 1 96 ? -24.651 -2.234 46.706 1.00 55.56 96 LYS A O 1
ATOM 736 N N . SER A 1 97 ? -26.396 -2.790 45.403 1.00 63.25 97 SER A N 1
ATOM 737 C CA . SER A 1 97 ? -27.450 -2.499 46.371 1.00 63.25 97 SER A CA 1
ATOM 738 C C . SER A 1 97 ? -27.312 -3.461 47.553 1.00 63.25 97 SER A C 1
ATOM 740 O O . SER A 1 97 ? -27.658 -4.639 47.464 1.00 63.25 97 SER A O 1
ATOM 742 N N . VAL A 1 98 ? -26.741 -2.983 48.659 1.00 64.31 98 VAL A N 1
ATOM 743 C CA . VAL A 1 98 ? -26.815 -3.697 49.935 1.00 64.31 98 VAL A CA 1
ATOM 744 C C . VAL A 1 98 ? -28.271 -3.601 50.386 1.00 64.31 98 VAL A C 1
ATOM 746 O O . VAL A 1 98 ? -28.784 -2.506 50.610 1.00 64.31 98 VAL A O 1
ATOM 749 N N . SER A 1 99 ? -28.957 -4.745 50.433 1.00 72.75 99 SER A N 1
ATOM 750 C CA . SER A 1 99 ? -30.397 -4.814 50.693 1.00 72.75 99 SER A CA 1
ATOM 751 C C . SER A 1 99 ? -30.752 -4.156 52.028 1.00 72.75 99 SER A C 1
ATOM 753 O O . SER A 1 99 ? -30.194 -4.499 53.063 1.00 72.75 99 SER A O 1
ATOM 755 N N . PHE A 1 100 ? -31.728 -3.247 52.037 1.00 76.12 100 PHE A N 1
ATOM 756 C CA . PHE A 1 100 ? -32.219 -2.570 53.247 1.00 76.12 100 PHE A CA 1
ATOM 757 C C . PHE A 1 100 ? -32.596 -3.549 54.380 1.00 76.12 100 PHE A C 1
ATOM 759 O O . PHE A 1 100 ? -32.446 -3.245 55.564 1.00 76.12 100 PHE A O 1
ATOM 766 N N . LEU A 1 101 ? -33.002 -4.769 54.018 1.00 78.38 101 LEU A N 1
ATOM 767 C CA . LEU A 1 101 ? -33.305 -5.848 54.955 1.00 78.38 101 LEU A CA 1
ATOM 768 C C . LEU A 1 101 ? -32.091 -6.280 55.789 1.00 78.38 101 LEU A C 1
ATOM 770 O O . LEU A 1 101 ? -32.260 -6.630 56.955 1.00 78.38 101 LEU A O 1
ATOM 774 N N . THR A 1 102 ? -30.870 -6.224 55.242 1.00 82.12 102 THR A N 1
ATOM 775 C CA . THR A 1 102 ? -29.664 -6.579 56.004 1.00 82.12 102 THR A CA 1
ATOM 776 C C . THR A 1 102 ? -29.385 -5.550 57.091 1.00 82.12 102 THR A C 1
ATOM 778 O O . THR A 1 102 ? -29.018 -5.923 58.201 1.00 82.12 102 THR A O 1
ATOM 781 N N . PHE A 1 103 ? -29.622 -4.263 56.819 1.00 85.75 103 PHE A N 1
ATOM 782 C CA . PHE A 1 103 ? -29.481 -3.208 57.824 1.00 85.75 103 PHE A CA 1
ATOM 783 C C . PHE A 1 103 ? -30.515 -3.344 58.941 1.00 85.75 103 PHE A C 1
ATOM 785 O O . PHE A 1 103 ? -30.151 -3.282 60.114 1.00 85.75 103 PHE A O 1
ATOM 792 N N . LEU A 1 104 ? -31.784 -3.597 58.600 1.00 89.50 104 LEU A N 1
ATOM 793 C CA . LEU A 1 104 ? -32.826 -3.822 59.605 1.00 89.50 104 LEU A CA 1
ATOM 794 C C . LEU A 1 104 ? -32.517 -5.035 60.487 1.00 89.50 104 LEU A C 1
ATOM 796 O O . LEU A 1 104 ? -32.626 -4.940 61.708 1.00 89.50 104 LEU A O 1
ATOM 800 N N . ALA A 1 105 ? -32.076 -6.147 59.893 1.00 89.44 105 ALA A N 1
ATOM 801 C CA . ALA A 1 105 ? -31.709 -7.344 60.644 1.00 89.44 105 ALA A CA 1
ATOM 802 C C . ALA A 1 105 ? -30.570 -7.068 61.642 1.00 89.44 105 ALA A C 1
ATOM 804 O O . ALA A 1 105 ? -30.680 -7.434 62.812 1.00 89.44 105 ALA A O 1
ATOM 805 N N . VAL A 1 106 ? -29.513 -6.365 61.217 1.00 92.81 106 VAL A N 1
ATO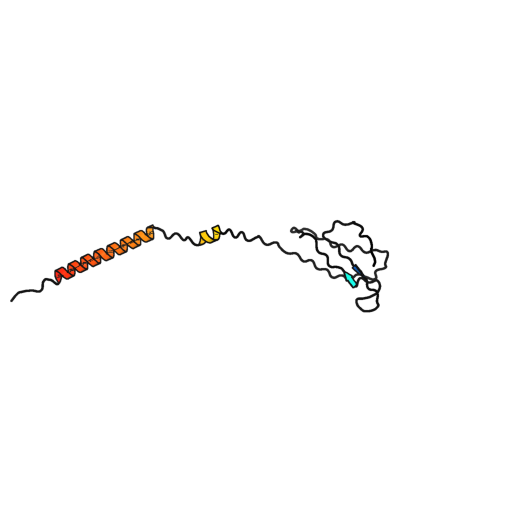M 806 C CA . VAL A 1 106 ? -28.390 -5.996 62.097 1.00 92.81 106 VAL A CA 1
ATOM 807 C C . VAL A 1 106 ? -28.853 -5.084 63.237 1.00 92.81 106 VAL A C 1
ATOM 809 O O . VAL A 1 106 ? -28.509 -5.331 64.393 1.00 92.81 106 VAL A O 1
ATOM 812 N N . MET A 1 107 ? -29.680 -4.076 62.950 1.00 93.00 107 MET A N 1
ATOM 813 C CA . MET A 1 107 ? -30.184 -3.151 63.973 1.00 93.00 107 MET A CA 1
ATOM 814 C C . MET A 1 107 ? -31.049 -3.853 65.027 1.00 93.00 107 MET A C 1
ATOM 816 O O . MET A 1 107 ? -30.917 -3.566 66.219 1.00 93.00 107 MET A O 1
ATOM 820 N N . VAL A 1 108 ? -31.888 -4.809 64.617 1.00 95.62 108 VAL A N 1
ATOM 821 C CA . VAL A 1 108 ? -32.698 -5.608 65.548 1.00 95.62 108 VAL A CA 1
ATOM 822 C C . VAL A 1 108 ? -31.798 -6.428 66.470 1.00 95.62 108 VAL A C 1
ATOM 824 O O . VAL A 1 108 ? -31.971 -6.370 67.687 1.00 95.62 108 VAL A O 1
ATOM 827 N N . VAL A 1 109 ? -30.792 -7.122 65.931 1.00 95.50 109 VAL A N 1
ATOM 828 C CA . VAL A 1 109 ? -29.865 -7.936 66.736 1.00 95.50 109 VAL A CA 1
ATOM 829 C C . VAL A 1 109 ? -29.126 -7.079 67.766 1.00 95.50 109 VAL A C 1
ATOM 831 O O . VAL A 1 109 ? -29.097 -7.429 68.946 1.00 95.50 109 VAL A O 1
ATOM 834 N N . VAL A 1 110 ? -28.598 -5.921 67.356 1.00 96.00 110 VAL A N 1
ATOM 835 C CA . VAL A 1 110 ? -27.904 -4.996 68.267 1.00 96.00 110 VAL A CA 1
ATOM 836 C C . VAL A 1 110 ? -28.843 -4.507 69.372 1.00 96.00 110 VAL A C 1
ATOM 838 O O . VAL A 1 110 ? -28.460 -4.503 70.542 1.00 96.00 110 VAL A O 1
ATOM 841 N N . SER A 1 111 ? -30.088 -4.154 69.037 1.00 94.81 111 SER A N 1
ATOM 842 C CA . SER A 1 111 ? -31.062 -3.681 70.027 1.00 94.81 111 SER A CA 1
ATOM 843 C C . SER A 1 111 ? -31.397 -4.738 71.087 1.00 94.81 111 SER A C 1
ATOM 845 O O . SER A 1 111 ? -31.440 -4.424 72.277 1.00 94.81 111 SER A O 1
ATOM 847 N N . VAL A 1 112 ? -31.550 -6.006 70.687 1.00 96.38 112 VAL A N 1
ATOM 848 C CA . VAL A 1 112 ? -31.821 -7.120 71.607 1.00 96.38 112 VAL A CA 1
ATOM 849 C C . VAL A 1 112 ? -30.631 -7.349 72.538 1.00 96.38 112 VAL A C 1
ATOM 851 O O . VAL A 1 112 ? -30.818 -7.468 73.749 1.00 96.38 112 VAL A O 1
ATOM 854 N N . VAL A 1 113 ? -29.401 -7.345 72.012 1.00 96.25 113 VAL A N 1
ATOM 855 C CA . VAL A 1 113 ? -28.190 -7.514 72.833 1.00 96.25 113 VAL A CA 1
ATOM 856 C C . VAL A 1 113 ? -28.080 -6.402 73.877 1.00 96.25 113 VAL A C 1
ATOM 858 O O . VAL A 1 113 ? -27.888 -6.692 75.056 1.00 96.25 113 VAL A O 1
ATOM 861 N N . VAL A 1 114 ? -28.284 -5.141 73.490 1.00 96.38 114 VAL A N 1
ATOM 862 C CA . VAL A 1 114 ? -28.229 -4.009 74.430 1.00 96.38 114 VAL A CA 1
ATOM 863 C C . VAL A 1 114 ? -29.309 -4.120 75.509 1.00 96.38 114 VAL A C 1
ATOM 865 O O . VAL A 1 114 ? -29.019 -3.911 76.687 1.00 96.38 114 VAL A O 1
ATOM 868 N N . LEU A 1 115 ? -30.540 -4.492 75.142 1.00 95.94 115 LEU A N 1
ATOM 869 C CA . LEU A 1 115 ? -31.626 -4.675 76.108 1.00 95.94 115 LEU A CA 1
ATOM 870 C C . LEU A 1 115 ? -31.333 -5.815 77.088 1.00 95.94 115 LEU A C 1
ATOM 872 O O . LEU A 1 115 ? -31.503 -5.638 78.292 1.00 95.94 115 LEU A O 1
ATOM 876 N N . THR A 1 116 ? -30.853 -6.963 76.602 1.00 94.62 116 THR A N 1
ATOM 877 C CA . THR A 1 116 ? -30.485 -8.089 77.476 1.00 94.62 116 THR A CA 1
ATOM 878 C C . THR A 1 116 ? -29.342 -7.720 78.420 1.00 94.62 116 THR A C 1
ATOM 880 O O . THR A 1 116 ? -29.465 -7.948 79.622 1.00 94.62 116 THR A O 1
ATOM 883 N N . ALA A 1 117 ? -28.286 -7.068 77.922 1.00 94.06 117 ALA A N 1
ATOM 884 C CA . ALA A 1 117 ? -27.181 -6.586 78.746 1.00 94.06 117 ALA A CA 1
ATOM 885 C C . ALA A 1 117 ? -27.658 -5.588 79.812 1.00 94.06 117 ALA A C 1
ATOM 887 O O . ALA A 1 117 ? -27.294 -5.716 80.978 1.00 94.06 117 ALA A O 1
ATOM 888 N N . ALA A 1 118 ? -28.532 -4.642 79.452 1.00 94.06 118 ALA A N 1
ATOM 889 C CA . ALA A 1 118 ? -29.099 -3.685 80.400 1.00 94.06 118 ALA A CA 1
ATOM 890 C C . ALA A 1 118 ? -29.961 -4.364 81.479 1.00 94.06 118 ALA A C 1
ATOM 892 O O . ALA A 1 118 ? -29.908 -3.975 82.647 1.00 94.06 118 ALA A O 1
ATOM 893 N N . VAL A 1 119 ? -30.744 -5.386 81.114 1.00 92.69 119 VAL A N 1
ATOM 894 C CA . VAL A 1 119 ? -31.558 -6.162 82.063 1.00 92.69 119 VAL A CA 1
ATOM 895 C C . VAL A 1 119 ? -30.676 -6.972 83.012 1.00 92.69 119 VAL A C 1
ATOM 897 O O . VAL A 1 119 ? -30.918 -6.951 84.218 1.00 92.69 119 VAL A O 1
ATOM 900 N N . VAL A 1 120 ? -29.646 -7.647 82.496 1.00 89.38 120 VAL A N 1
ATOM 901 C CA . VAL A 1 120 ? -28.696 -8.426 83.307 1.00 89.38 120 VAL A CA 1
ATOM 902 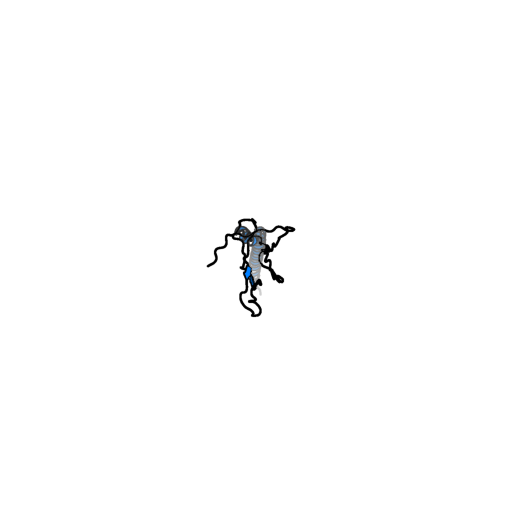C C . VAL A 1 120 ? -27.918 -7.512 84.250 1.00 89.38 120 VAL A C 1
ATOM 904 O O . VAL A 1 120 ? -27.877 -7.781 85.447 1.00 89.38 120 VAL A O 1
ATOM 907 N N . TYR A 1 121 ? -27.404 -6.387 83.747 1.00 89.75 121 TYR A N 1
ATOM 908 C CA . TYR A 1 121 ? -26.696 -5.391 84.552 1.00 89.75 121 TYR A CA 1
ATOM 909 C C . TYR A 1 121 ? -27.571 -4.843 85.687 1.00 89.75 121 TYR A C 1
ATOM 911 O O . TYR A 1 121 ? -27.143 -4.764 86.837 1.00 89.75 121 TYR A O 1
ATOM 919 N N . ARG A 1 122 ? -28.838 -4.511 85.395 1.00 85.56 122 ARG A N 1
ATOM 920 C CA . ARG A 1 122 ? -29.789 -4.063 86.424 1.00 85.56 122 ARG A CA 1
ATOM 921 C C . ARG A 1 122 ? -30.139 -5.158 87.431 1.00 85.56 122 ARG A C 1
ATOM 923 O O . ARG A 1 122 ? -30.385 -4.823 88.585 1.00 85.56 122 ARG A O 1
ATOM 930 N N . ARG A 1 123 ? -30.204 -6.429 87.015 1.00 81.62 123 ARG A N 1
ATOM 931 C CA . ARG A 1 123 ? -30.429 -7.558 87.933 1.00 81.62 123 ARG A CA 1
ATOM 932 C C . ARG A 1 123 ? -29.240 -7.765 88.865 1.00 81.62 123 ARG A C 1
ATOM 934 O O . ARG A 1 123 ? -29.460 -7.790 90.067 1.00 81.62 123 ARG A O 1
ATOM 941 N N . GLN A 1 124 ? -28.015 -7.826 88.340 1.00 79.50 124 GLN A N 1
ATOM 942 C CA . GLN A 1 124 ? -26.806 -7.993 89.158 1.00 79.50 124 GLN A CA 1
ATOM 943 C C . GLN A 1 124 ? -26.658 -6.867 90.185 1.00 79.50 124 GLN A C 1
ATOM 945 O O . GLN A 1 124 ? -26.583 -7.135 91.377 1.00 79.50 124 GLN A O 1
ATOM 950 N N . ASN A 1 125 ? -26.800 -5.605 89.762 1.00 74.06 125 ASN A N 1
ATOM 951 C CA . ASN A 1 125 ? -26.729 -4.463 90.680 1.00 74.06 125 ASN A CA 1
ATOM 952 C C . ASN A 1 125 ? -27.856 -4.444 91.742 1.00 74.06 125 ASN A C 1
ATOM 954 O O . ASN A 1 125 ? -27.770 -3.723 92.732 1.00 74.06 125 ASN A O 1
ATOM 958 N N . ARG A 1 126 ? -28.945 -5.198 91.537 1.00 67.19 126 ARG A N 1
ATOM 959 C CA . ARG A 1 126 ? -30.030 -5.358 92.518 1.00 67.19 126 ARG A CA 1
ATOM 960 C C . ARG A 1 126 ? -29.783 -6.531 93.474 1.00 67.19 126 ARG A C 1
ATOM 962 O O . ARG A 1 126 ? -30.271 -6.475 94.599 1.00 67.19 126 ARG A O 1
ATOM 969 N N . GLU A 1 127 ? -29.054 -7.560 93.046 1.00 61.91 127 GLU A N 1
ATOM 970 C CA . GLU A 1 127 ? -28.691 -8.726 93.866 1.00 61.91 127 GLU A CA 1
ATOM 971 C C . GLU A 1 127 ? -27.449 -8.459 94.736 1.00 61.91 127 GLU A C 1
ATOM 973 O O . GLU A 1 127 ? -27.449 -8.830 95.907 1.00 61.91 127 GLU A O 1
ATOM 978 N N . ASP A 1 128 ? -26.469 -7.692 94.244 1.00 59.22 128 ASP A N 1
ATOM 979 C CA . ASP A 1 128 ? -25.291 -7.257 95.021 1.00 59.22 128 ASP A CA 1
ATOM 980 C C . ASP A 1 128 ? -25.644 -6.254 96.147 1.00 59.22 128 ASP A C 1
ATOM 982 O O . ASP A 1 128 ? -24.834 -5.973 97.029 1.00 59.22 128 ASP A O 1
ATOM 986 N N . GLY A 1 129 ? -26.874 -5.724 96.144 1.00 57.50 129 GLY A N 1
ATOM 987 C CA . GLY A 1 129 ? -27.401 -4.781 97.137 1.00 57.50 129 GLY A CA 1
ATOM 988 C C . GLY A 1 129 ? -27.911 -5.405 98.444 1.00 57.50 129 GLY A C 1
ATOM 989 O O . GLY A 1 129 ? -28.401 -4.672 99.302 1.00 57.50 129 GLY A O 1
ATOM 990 N N . TYR A 1 130 ? -27.805 -6.727 98.619 1.00 55.66 130 TYR A N 1
ATOM 991 C CA . TYR A 1 130 ? -28.167 -7.420 99.860 1.00 55.66 130 TYR A CA 1
ATOM 992 C C . TYR A 1 130 ? -26.993 -8.252 100.392 1.00 55.66 130 TYR A C 1
ATOM 994 O O . TYR A 1 130 ? -26.991 -9.477 100.294 1.00 55.66 130 TYR A O 1
ATOM 1002 N N . GLN A 1 131 ? -26.009 -7.593 101.015 1.00 49.75 131 GLN A N 1
ATOM 1003 C CA . GLN A 1 131 ? -25.195 -8.245 102.044 1.00 49.75 131 GLN A CA 1
ATOM 1004 C C . GLN A 1 131 ? -25.767 -7.973 103.441 1.00 49.75 131 GLN A C 1
ATOM 1006 O O . GLN A 1 131 ? -26.147 -6.858 103.794 1.00 49.75 131 GLN A O 1
ATOM 1011 N N . SER A 1 132 ? -25.858 -9.069 104.187 1.00 50.88 132 SER A N 1
ATOM 1012 C CA . SER A 1 132 ? -26.577 -9.319 105.430 1.00 50.88 132 SER A CA 1
ATOM 1013 C C . SER A 1 132 ? -26.181 -8.441 106.624 1.00 50.88 132 SER A C 1
ATOM 1015 O O . SER A 1 132 ? -25.016 -8.377 107.002 1.00 50.88 132 SER A O 1
ATOM 1017 N N . LEU A 1 133 ? -27.189 -7.898 107.315 1.00 54.16 133 LEU A N 1
ATOM 1018 C CA . LEU A 1 133 ? -27.145 -7.641 108.759 1.00 54.16 133 LEU A CA 1
ATOM 1019 C C . LEU A 1 133 ? -27.728 -8.871 109.467 1.00 54.16 133 LEU A C 1
ATOM 1021 O O . LEU A 1 133 ? -28.936 -9.091 109.405 1.00 54.16 133 LEU A O 1
ATOM 1025 N N . SER A 1 134 ? -26.892 -9.686 110.110 1.00 50.91 134 SER A N 1
ATOM 1026 C CA . SER A 1 134 ? -27.345 -10.723 111.044 1.00 50.91 134 SER A CA 1
ATOM 1027 C C . SER A 1 134 ? -26.179 -11.276 111.859 1.00 50.91 134 SER A C 1
ATOM 1029 O O . SER A 1 134 ? -25.310 -11.931 111.286 1.00 50.91 134 SER A O 1
ATOM 1031 N N . GLY A 1 135 ? -26.283 -11.130 113.184 1.00 38.94 135 GLY A N 1
ATOM 1032 C CA . GLY A 1 135 ? -25.674 -12.022 114.177 1.00 38.94 135 GLY A CA 1
ATOM 1033 C C . GLY A 1 135 ? -24.451 -11.471 114.872 1.00 38.94 135 GLY A C 1
ATOM 1034 O O . GLY A 1 135 ? -23.346 -11.871 114.457 1.00 38.94 135 GLY A O 1
#

Secondary structure (DSSP, 8-state):
------------S----EEEB-BSSTT-BBTSEEEE-----SSPPP--TTPPPP------TTS--S-------------PPP----HHHHHHTT-----HHHHHHHHHHHHHHHHHHHHHHHHHHHHTT------

pLDDT: mean 74.6, std 15.43, range [33.91, 96.38]